Protein AF-A0A9D8P2T1-F1 (afdb_monomer_lite)

Radius of gyration: 12.6 Å; chains: 1; bounding box: 30×27×32 Å

Secondary structure (DSSP, 8-state):
---EEEETTEEEEEEES-GGGS--SEEE-SSHHHHHHHHHTT-SEEEEEPPTT-HHHHHHHHHHHHHHS-SS-S--EEEEEESSHHHHHHHHHHHHHHS-----

Structure (mmCIF, N/CA/C/O backbone):
data_AF-A0A9D8P2T1-F1
#
_entry.id   AF-A0A9D8P2T1-F1
#
loop_
_atom_site.group_PDB
_atom_site.id
_atom_site.type_symbol
_atom_site.label_atom_id
_atom_site.label_alt_id
_atom_site.label_comp_id
_atom_site.label_asym_id
_atom_site.label_entity_id
_atom_site.label_seq_id
_atom_site.pdbx_PDB_ins_code
_atom_site.Cartn_x
_atom_site.Cartn_y
_atom_site.Cartn_z
_atom_site.occupancy
_atom_site.B_iso_or_equiv
_atom_site.auth_seq_id
_atom_site.auth_comp_id
_atom_site.auth_asym_id
_atom_site.auth_atom_id
_atom_site.pdbx_PDB_model_num
ATOM 1 N N . MET A 1 1 ? 10.046 -15.266 -2.369 1.00 43.44 1 MET A N 1
ATOM 2 C CA . MET A 1 1 ? 9.685 -14.533 -1.138 1.00 43.44 1 MET A CA 1
ATOM 3 C C . MET A 1 1 ? 8.421 -13.743 -1.459 1.00 43.44 1 MET A C 1
ATOM 5 O O . MET A 1 1 ? 8.460 -12.961 -2.401 1.00 43.44 1 MET A O 1
ATOM 9 N N . LEU A 1 2 ? 7.287 -14.041 -0.816 1.00 55.97 2 LEU A N 1
ATOM 10 C CA . LEU A 1 2 ? 6.024 -13.330 -1.070 1.00 55.97 2 LEU A CA 1
ATOM 11 C C . LEU A 1 2 ? 6.192 -11.873 -0.608 1.00 55.97 2 LEU A C 1
ATOM 13 O O . LEU A 1 2 ? 6.573 -11.645 0.535 1.00 55.97 2 LEU A O 1
ATOM 17 N N . GLY A 1 3 ? 5.980 -10.902 -1.500 1.00 70.56 3 GLY A N 1
ATOM 18 C CA . GLY A 1 3 ? 6.138 -9.467 -1.227 1.00 70.56 3 GLY A CA 1
ATOM 19 C C . GLY A 1 3 ? 4.985 -8.901 -0.401 1.00 70.56 3 GLY A C 1
ATOM 20 O O . GLY A 1 3 ? 4.272 -8.035 -0.891 1.00 70.56 3 GLY A O 1
ATOM 21 N N . ILE A 1 4 ? 4.770 -9.433 0.807 1.00 87.50 4 ILE A N 1
ATOM 22 C CA . ILE A 1 4 ? 3.710 -9.022 1.737 1.00 87.50 4 ILE A CA 1
ATOM 23 C C . ILE A 1 4 ? 4.349 -8.570 3.050 1.00 87.50 4 ILE A C 1
ATOM 25 O O . ILE A 1 4 ? 5.197 -9.272 3.597 1.00 87.50 4 ILE A O 1
ATOM 29 N N . ARG A 1 5 ? 3.896 -7.434 3.582 1.00 91.25 5 ARG A N 1
ATOM 30 C CA . ARG A 1 5 ? 4.208 -6.929 4.924 1.00 91.25 5 ARG A CA 1
ATOM 31 C C . ARG A 1 5 ? 2.937 -6.676 5.720 1.00 91.25 5 ARG A C 1
ATOM 33 O O . ARG A 1 5 ? 1.867 -6.468 5.150 1.00 91.25 5 ARG A O 1
ATOM 40 N N . ARG A 1 6 ? 3.043 -6.715 7.047 1.00 89.94 6 ARG A N 1
ATOM 41 C CA . ARG A 1 6 ? 1.950 -6.362 7.961 1.00 89.94 6 ARG A CA 1
ATOM 42 C C . ARG A 1 6 ? 2.353 -5.153 8.788 1.00 89.94 6 ARG A C 1
ATOM 44 O O . ARG A 1 6 ? 3.483 -5.086 9.252 1.00 89.94 6 ARG A O 1
ATOM 51 N N . TYR A 1 7 ? 1.436 -4.207 8.956 1.00 90.12 7 TYR A N 1
ATOM 52 C CA . TYR A 1 7 ? 1.677 -2.992 9.730 1.00 90.12 7 TYR A CA 1
ATOM 53 C C . TYR A 1 7 ? 0.361 -2.442 10.281 1.00 90.12 7 TYR A C 1
ATOM 55 O O . TYR A 1 7 ? -0.605 -2.310 9.530 1.00 90.12 7 TYR A O 1
ATOM 63 N N . HIS A 1 8 ? 0.297 -2.172 11.591 1.00 88.06 8 HIS A N 1
ATOM 64 C CA . HIS A 1 8 ? -0.918 -1.717 12.296 1.00 88.06 8 HIS A CA 1
ATOM 65 C C . HIS A 1 8 ? -2.200 -2.492 11.919 1.00 88.06 8 HIS A C 1
ATOM 67 O O . HIS A 1 8 ? -3.273 -1.924 11.725 1.00 88.06 8 HIS A O 1
ATOM 73 N N . GLY A 1 9 ? -2.097 -3.819 11.791 1.00 86.75 9 GLY A N 1
ATOM 74 C CA . GLY A 1 9 ? -3.240 -4.684 11.470 1.00 86.75 9 GLY A CA 1
ATOM 75 C C . GLY A 1 9 ? -3.714 -4.638 10.011 1.00 86.75 9 GLY A C 1
ATOM 76 O O . GLY A 1 9 ? -4.709 -5.290 9.686 1.00 86.75 9 GLY A O 1
ATOM 77 N N . ALA A 1 10 ? -3.011 -3.920 9.132 1.00 91.31 10 ALA A N 1
ATOM 78 C CA . ALA A 1 10 ? -3.198 -3.969 7.688 1.00 91.31 10 ALA A CA 1
ATOM 79 C C . ALA A 1 10 ? -2.108 -4.817 7.018 1.00 91.31 10 ALA A C 1
ATOM 81 O O . ALA A 1 10 ? -0.975 -4.908 7.492 1.00 91.31 10 ALA A O 1
ATOM 82 N N . SER A 1 11 ? -2.464 -5.440 5.899 1.00 93.00 11 SER A N 1
ATOM 83 C CA . SER A 1 11 ? -1.528 -6.097 4.983 1.00 93.00 11 SER A CA 1
ATOM 84 C C . SER A 1 11 ? -1.175 -5.163 3.831 1.00 93.00 11 SER A C 1
ATOM 86 O O . SER A 1 11 ? -2.046 -4.477 3.301 1.00 93.00 11 SER A O 1
ATOM 88 N N . ILE A 1 12 ? 0.099 -5.130 3.461 1.00 94.25 12 ILE A N 1
ATOM 89 C CA . ILE A 1 12 ? 0.629 -4.338 2.355 1.00 94.25 12 ILE A CA 1
ATOM 90 C C . ILE A 1 12 ? 1.330 -5.313 1.422 1.00 94.25 12 ILE A C 1
ATOM 92 O O . ILE A 1 12 ? 2.269 -5.986 1.846 1.00 94.25 12 ILE A O 1
ATOM 96 N N . ASP A 1 13 ? 0.874 -5.423 0.182 1.00 93.06 13 ASP A N 1
ATOM 97 C CA . ASP A 1 13 ? 1.440 -6.365 -0.778 1.00 93.06 13 ASP A CA 1
ATOM 98 C C . ASP A 1 13 ? 1.688 -5.757 -2.152 1.00 93.06 13 ASP A C 1
ATOM 100 O O . ASP A 1 13 ? 1.103 -4.742 -2.528 1.00 93.06 13 ASP A O 1
ATOM 104 N N . LEU A 1 14 ? 2.602 -6.380 -2.890 1.00 93.62 14 LEU A N 1
ATOM 105 C CA . LEU A 1 14 ? 2.935 -6.000 -4.255 1.00 93.62 14 LEU A CA 1
ATOM 106 C C . LEU A 1 14 ? 2.395 -7.040 -5.220 1.00 93.62 14 LEU A C 1
ATOM 108 O O . LEU A 1 14 ? 2.554 -8.246 -5.013 1.00 93.62 14 LEU A O 1
ATOM 112 N N . TRP A 1 15 ? 1.834 -6.563 -6.320 1.00 91.25 15 TRP A N 1
ATOM 113 C CA . TRP A 1 15 ? 1.409 -7.408 -7.413 1.00 91.25 15 TRP A CA 1
ATOM 114 C C . TRP A 1 15 ? 1.912 -6.868 -8.749 1.00 91.25 15 TRP A C 1
ATOM 116 O O . TRP A 1 15 ? 1.844 -5.669 -9.015 1.00 91.25 15 TRP A O 1
ATOM 126 N N . GLN A 1 16 ? 2.420 -7.768 -9.592 1.00 89.38 16 GLN A N 1
ATOM 127 C CA . GLN A 1 16 ? 2.919 -7.433 -10.920 1.00 89.38 16 GLN A CA 1
ATOM 128 C C . GLN A 1 16 ? 1.935 -7.904 -12.000 1.00 89.38 16 GLN A C 1
ATOM 130 O O . GLN A 1 16 ? 1.725 -9.110 -12.141 1.00 89.38 16 GLN A O 1
ATOM 135 N N . GLY A 1 17 ? 1.360 -6.976 -12.775 1.00 83.25 17 GLY A N 1
ATOM 136 C CA . GLY A 1 17 ? 0.456 -7.282 -13.895 1.00 83.25 17 GLY A CA 1
ATOM 137 C C . GLY A 1 17 ? -0.654 -6.243 -14.144 1.00 83.25 17 GLY A C 1
ATOM 138 O O . GLY A 1 17 ? -0.569 -5.105 -13.690 1.00 83.25 17 GLY A O 1
ATOM 139 N N . ASP A 1 18 ? -1.721 -6.646 -14.852 1.00 76.44 18 ASP A N 1
ATOM 140 C CA . ASP A 1 18 ? -2.947 -5.851 -15.097 1.00 76.44 18 ASP A CA 1
ATOM 141 C C . ASP A 1 18 ? -3.942 -5.791 -13.908 1.00 76.44 18 ASP A C 1
ATOM 143 O O . ASP A 1 18 ? -4.567 -6.792 -13.534 1.00 76.44 18 ASP A O 1
ATOM 147 N N . SER A 1 19 ? -4.163 -4.584 -13.368 1.00 69.31 19 SER A N 1
ATOM 148 C CA . SER A 1 19 ? -5.017 -4.306 -12.199 1.00 69.31 19 SER A CA 1
ATOM 149 C C . SER A 1 19 ? -6.467 -4.810 -12.319 1.00 69.31 19 SER A C 1
ATOM 151 O O . SER A 1 19 ? -7.156 -4.939 -11.304 1.00 69.31 19 SER A O 1
ATOM 153 N N . ARG A 1 20 ? -6.926 -5.159 -13.529 1.00 69.88 20 ARG A N 1
ATOM 154 C CA . ARG A 1 20 ? -8.240 -5.770 -13.810 1.00 69.88 20 ARG A CA 1
ATOM 155 C C . ARG A 1 20 ? -8.372 -7.225 -13.361 1.00 69.88 20 ARG A C 1
ATOM 157 O O . ARG A 1 20 ? -9.488 -7.728 -13.275 1.00 69.88 20 ARG A O 1
ATOM 164 N N . SER A 1 21 ? -7.264 -7.897 -13.060 1.00 66.19 21 SER A N 1
ATOM 165 C CA . SER A 1 21 ? -7.261 -9.303 -12.624 1.00 66.19 21 SER A CA 1
ATOM 166 C C . SER A 1 21 ? -7.557 -9.476 -11.126 1.00 66.19 21 SER A C 1
ATOM 168 O O . SER A 1 21 ? -7.466 -10.585 -10.604 1.00 66.19 21 SER A O 1
ATOM 170 N N . PHE A 1 22 ? -7.888 -8.388 -10.422 1.00 64.50 22 PHE A N 1
ATOM 171 C CA . PHE A 1 22 ? -8.049 -8.358 -8.971 1.00 64.50 22 PHE A CA 1
ATOM 172 C C . PHE A 1 22 ? -9.469 -8.007 -8.530 1.00 64.50 22 PHE A C 1
ATOM 174 O O . PHE A 1 22 ? -10.075 -7.052 -9.015 1.00 64.50 22 PHE A O 1
ATOM 181 N N . VAL A 1 23 ? -9.960 -8.726 -7.516 1.00 70.00 23 VAL A N 1
ATOM 182 C CA . VAL A 1 23 ? -11.127 -8.301 -6.734 1.00 70.00 23 VAL A CA 1
ATOM 183 C C . VAL A 1 23 ? -10.667 -7.210 -5.765 1.00 70.00 23 VAL A C 1
ATOM 185 O O . VAL A 1 23 ? -9.879 -7.468 -4.851 1.00 70.00 23 VAL A O 1
ATOM 188 N N . ARG A 1 24 ? -11.133 -5.982 -5.991 1.00 75.44 24 ARG A N 1
ATOM 189 C CA . ARG A 1 24 ? -10.803 -4.789 -5.200 1.00 75.44 24 ARG A CA 1
ATOM 190 C C . ARG A 1 2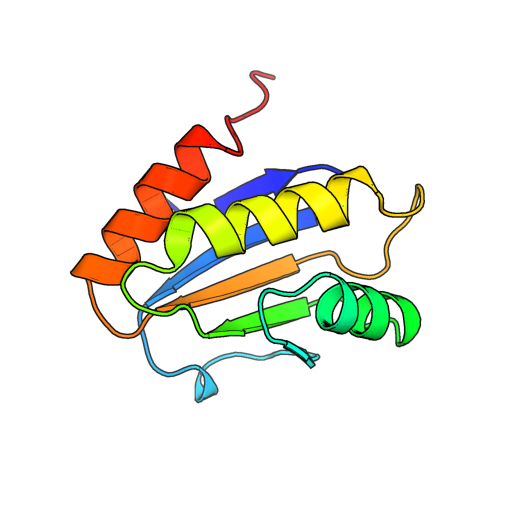4 ? -12.071 -4.056 -4.793 1.00 75.44 24 ARG A C 1
ATOM 192 O O . ARG A 1 24 ? -13.006 -3.997 -5.587 1.00 75.44 24 ARG A O 1
ATOM 199 N N . ASP A 1 25 ? -12.070 -3.479 -3.595 1.00 81.88 25 ASP A N 1
ATOM 200 C CA . ASP A 1 25 ? -13.192 -2.654 -3.135 1.00 81.88 25 ASP A CA 1
ATOM 201 C C . ASP A 1 25 ? -13.040 -1.217 -3.642 1.00 81.88 25 ASP A C 1
ATOM 203 O O . ASP A 1 25 ? -14.027 -0.563 -3.966 1.00 81.88 25 ASP A O 1
ATOM 207 N N . TYR A 1 26 ? -11.793 -0.733 -3.717 1.00 87.19 26 TYR A N 1
ATOM 208 C CA . TYR A 1 26 ? -11.482 0.653 -4.049 1.00 8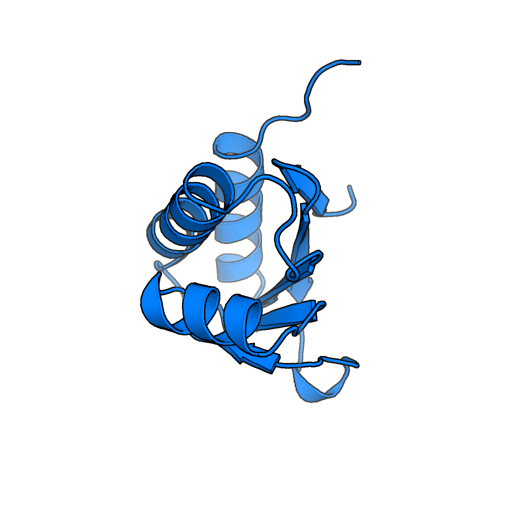7.19 26 TYR A CA 1
ATOM 209 C C . TYR A 1 26 ? -10.149 0.788 -4.792 1.00 87.19 26 TYR A C 1
ATOM 211 O O . TYR A 1 26 ? -9.189 0.067 -4.507 1.00 87.19 26 TYR A O 1
ATOM 219 N N . THR A 1 27 ? -10.073 1.742 -5.720 1.00 88.56 27 THR A N 1
ATOM 220 C CA . THR A 1 27 ? -8.817 2.169 -6.352 1.00 88.56 27 THR A CA 1
ATOM 221 C C . THR A 1 27 ? -8.476 3.563 -5.861 1.00 88.56 27 THR A C 1
ATOM 223 O O . THR A 1 27 ? -9.261 4.489 -6.042 1.00 88.56 27 THR A O 1
ATOM 226 N N . ALA A 1 28 ? -7.303 3.711 -5.256 1.00 87.25 28 ALA A N 1
ATOM 227 C CA . ALA A 1 28 ? -6.835 4.963 -4.687 1.00 87.25 28 ALA A CA 1
ATOM 228 C C . ALA A 1 28 ? -5.524 5.412 -5.334 1.00 87.25 28 ALA A C 1
ATOM 230 O O . ALA A 1 28 ? -4.761 4.618 -5.884 1.00 87.25 28 ALA A O 1
ATOM 231 N N . ARG A 1 29 ? -5.230 6.703 -5.190 1.00 90.81 29 ARG A N 1
ATOM 232 C CA . ARG A 1 29 ? -3.862 7.218 -5.309 1.00 90.81 29 ARG A CA 1
ATOM 233 C C . ARG A 1 29 ? -3.145 7.048 -3.972 1.00 90.81 29 ARG A C 1
ATOM 235 O O . ARG A 1 29 ? -3.796 7.035 -2.927 1.00 90.81 29 ARG A O 1
ATOM 242 N N . ALA A 1 30 ? -1.814 7.000 -3.992 1.00 91.06 30 ALA A N 1
ATOM 243 C CA . ALA A 1 30 ? -0.992 7.009 -2.781 1.00 91.06 30 ALA A CA 1
ATOM 244 C C . ALA A 1 30 ? -0.976 8.397 -2.113 1.00 91.06 30 ALA A C 1
ATOM 246 O O . ALA A 1 30 ? 0.055 9.051 -2.028 1.0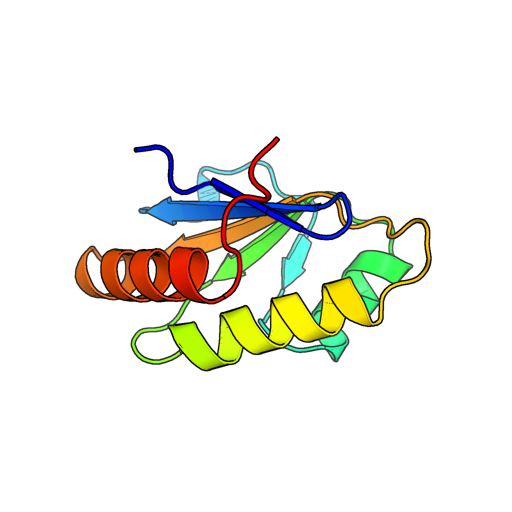0 91.06 30 ALA A O 1
ATOM 247 N N . THR A 1 31 ? -2.138 8.872 -1.666 1.00 94.06 31 THR A N 1
ATOM 248 C CA . THR A 1 31 ? -2.296 10.134 -0.936 1.00 94.06 31 THR A CA 1
ATOM 249 C C . THR A 1 31 ? -3.055 9.885 0.360 1.00 94.06 31 THR A C 1
ATOM 251 O O . THR A 1 31 ? -3.928 9.016 0.418 1.00 94.06 31 THR A O 1
ATOM 254 N N . LEU A 1 32 ? -2.767 10.675 1.397 1.00 93.19 32 LEU A N 1
ATOM 255 C CA . LEU A 1 32 ? -3.488 10.580 2.670 1.00 93.19 32 LEU A CA 1
ATOM 256 C C . LEU A 1 32 ? -4.996 10.802 2.492 1.00 93.19 32 LEU A C 1
ATOM 258 O O . LEU A 1 32 ? -5.788 10.108 3.120 1.00 93.19 32 LEU A O 1
ATOM 262 N N . ALA A 1 33 ? -5.390 11.729 1.614 1.00 94.50 33 ALA A N 1
ATOM 263 C CA . ALA A 1 33 ? -6.794 12.037 1.359 1.00 94.50 33 ALA A CA 1
ATOM 264 C C . ALA A 1 33 ? -7.547 10.838 0.760 1.00 94.50 33 ALA A C 1
ATOM 266 O O . ALA A 1 33 ? -8.584 10.455 1.292 1.00 94.50 33 ALA A O 1
ATOM 267 N N . SER A 1 34 ? -7.004 10.203 -0.287 1.00 95.19 34 SER A N 1
ATOM 268 C CA . SER A 1 34 ? -7.650 9.039 -0.915 1.00 95.19 34 SER A CA 1
ATOM 269 C C . SER A 1 34 ? -7.717 7.825 0.014 1.00 95.19 34 SER A C 1
ATOM 271 O O . SER A 1 34 ? -8.692 7.079 -0.021 1.00 95.19 34 SER A O 1
ATOM 273 N N . LEU A 1 35 ? -6.697 7.616 0.852 1.00 94.50 35 LEU A N 1
ATOM 274 C CA . LEU A 1 35 ? -6.691 6.525 1.831 1.00 94.50 35 LEU A CA 1
ATOM 275 C C . LEU A 1 35 ? -7.689 6.772 2.969 1.00 94.50 35 LEU A C 1
ATOM 277 O O . LEU A 1 35 ? -8.411 5.858 3.360 1.00 94.50 35 LEU A O 1
ATOM 281 N N . ALA A 1 36 ? -7.774 8.010 3.462 1.00 94.12 36 ALA A N 1
ATOM 282 C CA . ALA A 1 36 ? -8.748 8.396 4.478 1.00 94.12 36 ALA A CA 1
ATOM 283 C C . ALA A 1 36 ? -10.190 8.292 3.963 1.00 94.12 36 ALA A C 1
ATOM 285 O O . ALA A 1 36 ? -11.062 7.829 4.691 1.00 94.12 36 ALA A O 1
ATOM 286 N N . GLU A 1 37 ? -10.439 8.682 2.713 1.00 94.44 37 GLU A N 1
ATOM 287 C CA . GLU A 1 37 ? -11.735 8.487 2.058 1.00 94.44 37 GLU A CA 1
ATOM 288 C C . GLU A 1 37 ? -12.098 6.998 1.987 1.00 94.44 37 GLU A C 1
ATOM 290 O O . GLU A 1 37 ? -13.194 6.616 2.393 1.00 94.44 37 GLU A O 1
ATOM 295 N N . ALA A 1 38 ? -11.165 6.143 1.554 1.00 93.94 38 ALA A N 1
ATOM 296 C CA . ALA A 1 38 ? -11.404 4.704 1.484 1.00 93.94 38 ALA A CA 1
ATOM 297 C C . ALA A 1 38 ? -11.773 4.106 2.852 1.00 93.94 38 ALA A C 1
ATOM 299 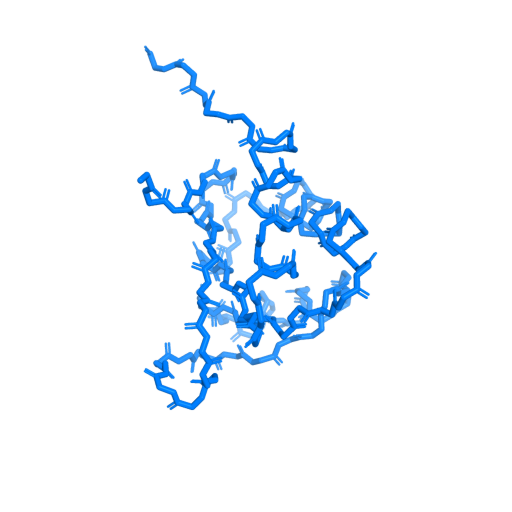O O . ALA A 1 38 ? -12.694 3.293 2.956 1.00 93.94 38 ALA A O 1
ATOM 300 N N . ASP A 1 39 ? -11.082 4.549 3.902 1.00 93.81 39 ASP A N 1
ATOM 301 C CA . ASP A 1 39 ? -11.350 4.147 5.281 1.00 93.81 39 ASP A CA 1
ATOM 302 C C . ASP A 1 39 ? -12.731 4.610 5.766 1.00 93.81 39 ASP A C 1
ATOM 304 O O . ASP A 1 39 ? -13.490 3.823 6.330 1.00 93.81 39 ASP A O 1
ATOM 308 N N . GLN A 1 40 ? -13.097 5.865 5.485 1.00 93.06 40 GLN A N 1
ATOM 309 C CA . GLN A 1 40 ? -14.401 6.436 5.841 1.00 93.06 40 GLN A CA 1
ATOM 310 C C . GLN A 1 40 ? -15.566 5.730 5.142 1.00 93.06 40 GLN A C 1
ATOM 312 O O . GLN A 1 40 ? -16.624 5.551 5.746 1.00 93.06 40 GLN A O 1
ATOM 317 N N . LEU A 1 41 ? -15.368 5.312 3.891 1.00 94.38 41 LEU A N 1
ATOM 318 C CA . LEU A 1 41 ? -16.347 4.552 3.111 1.00 94.38 41 LEU A CA 1
ATOM 319 C C . LEU A 1 41 ? -16.406 3.067 3.501 1.00 94.38 41 LEU A C 1
ATOM 321 O O . LEU A 1 41 ? -17.254 2.330 2.998 1.00 94.38 41 LEU A O 1
ATOM 325 N N . GLY A 1 42 ? -15.537 2.613 4.407 1.00 94.19 42 GLY A N 1
ATOM 326 C CA . GLY A 1 42 ? -15.534 1.236 4.889 1.00 94.19 42 GLY A CA 1
ATOM 327 C C . GLY A 1 42 ? -14.892 0.237 3.923 1.00 94.19 42 GLY A C 1
ATOM 328 O O . GLY A 1 42 ? -15.110 -0.969 4.064 1.00 94.19 42 GLY A O 1
ATOM 329 N N . HIS A 1 43 ? -14.111 0.701 2.945 1.00 95.06 43 HIS A N 1
ATOM 330 C CA . HIS A 1 43 ? -13.418 -0.184 2.013 1.00 95.06 43 HIS A CA 1
ATOM 331 C C . HIS A 1 43 ? -12.317 -0.962 2.734 1.00 95.06 43 HIS A C 1
ATOM 333 O O . HIS A 1 43 ? -11.481 -0.395 3.439 1.00 95.06 43 HIS A O 1
ATOM 339 N N . ARG A 1 44 ? -12.294 -2.285 2.549 1.00 94.06 44 ARG A N 1
ATOM 340 C CA . ARG A 1 44 ? -11.334 -3.156 3.234 1.00 94.06 44 ARG A CA 1
ATOM 341 C C . ARG A 1 44 ? -10.086 -3.409 2.410 1.00 94.06 44 ARG A C 1
ATOM 343 O O . ARG A 1 44 ? -9.016 -3.597 2.994 1.00 94.06 44 ARG A O 1
ATOM 350 N N . HIS A 1 45 ? -10.228 -3.456 1.090 1.00 94.06 45 HIS A N 1
ATOM 351 C CA . HIS A 1 45 ? -9.137 -3.679 0.155 1.00 94.06 45 HIS A CA 1
ATOM 352 C C . HIS A 1 45 ? -8.976 -2.497 -0.805 1.00 94.06 45 HIS A C 1
ATOM 354 O O . HIS A 1 45 ? -9.824 -2.256 -1.668 1.00 94.06 45 HIS A O 1
ATOM 360 N N . VAL A 1 46 ? -7.853 -1.795 -0.663 1.00 94.00 46 VAL A N 1
ATOM 361 C CA . VAL A 1 46 ? -7.460 -0.659 -1.497 1.00 94.00 46 VAL A CA 1
ATOM 362 C C . VAL A 1 46 ? -6.373 -1.092 -2.471 1.00 94.00 46 VAL A C 1
ATOM 364 O O . VAL A 1 46 ? -5.371 -1.683 -2.075 1.00 94.00 46 VAL A O 1
ATOM 367 N N . VAL A 1 47 ? -6.546 -0.754 -3.744 1.00 93.62 47 VAL A N 1
ATOM 368 C CA . VAL A 1 47 ? -5.530 -0.943 -4.779 1.00 93.62 47 VAL A CA 1
ATOM 369 C C . VAL A 1 47 ? -4.955 0.402 -5.186 1.00 93.62 47 VAL A C 1
ATOM 371 O O . VAL A 1 47 ? -5.706 1.339 -5.454 1.00 93.62 47 VAL A O 1
ATOM 374 N N . ILE A 1 48 ? -3.632 0.477 -5.264 1.00 93.31 48 ILE A N 1
ATOM 375 C CA . ILE A 1 48 ? -2.899 1.654 -5.720 1.00 93.31 48 ILE A CA 1
ATOM 376 C C . ILE A 1 48 ? -2.080 1.259 -6.944 1.00 93.31 48 ILE A C 1
ATOM 378 O O . ILE A 1 48 ? -1.340 0.278 -6.914 1.00 93.31 48 ILE A O 1
ATOM 382 N N . GLU A 1 49 ? -2.203 2.021 -8.025 1.00 91.94 49 GLU A N 1
ATOM 383 C CA . GLU A 1 49 ? -1.316 1.873 -9.179 1.00 91.94 49 GLU A CA 1
ATOM 384 C C . GLU A 1 49 ? 0.008 2.562 -8.852 1.00 91.94 49 GLU A C 1
ATOM 386 O O . GLU A 1 49 ? 0.038 3.750 -8.528 1.00 91.94 49 GLU A O 1
ATOM 391 N N . GLY A 1 50 ? 1.094 1.790 -8.837 1.00 90.25 50 GLY A N 1
ATOM 392 C CA . GLY A 1 50 ? 2.409 2.317 -8.503 1.00 90.25 50 GLY A CA 1
ATOM 393 C C . GLY A 1 50 ? 3.129 2.842 -9.737 1.00 90.25 50 GLY A C 1
ATOM 394 O O . GLY A 1 50 ? 3.136 2.210 -10.792 1.00 90.25 50 GLY A O 1
ATOM 395 N N . GLU A 1 51 ? 3.772 3.993 -9.582 1.00 90.12 51 GLU A N 1
ATOM 396 C CA . GLU A 1 51 ? 4.521 4.653 -10.648 1.00 90.12 51 GLU A CA 1
ATOM 397 C C . GLU A 1 51 ? 6.033 4.450 -10.484 1.00 90.12 51 GLU A C 1
ATOM 399 O O . GLU A 1 51 ? 6.558 4.360 -9.365 1.00 90.12 51 GLU A O 1
ATOM 404 N N . SER A 1 52 ? 6.752 4.414 -11.610 1.00 87.12 52 SER A N 1
ATOM 405 C CA . SER A 1 52 ? 8.216 4.371 -11.623 1.00 87.12 52 SER A CA 1
ATOM 406 C C . SER A 1 52 ? 8.794 5.596 -10.909 1.00 87.12 52 SER A C 1
ATOM 408 O O . SER A 1 52 ? 8.463 6.731 -11.236 1.00 87.12 52 SER A O 1
ATOM 410 N N . GLY A 1 53 ? 9.679 5.367 -9.936 1.00 86.56 53 GLY A N 1
ATOM 411 C CA . GLY A 1 53 ? 10.279 6.423 -9.110 1.00 86.56 53 GLY A CA 1
ATOM 412 C C . GLY A 1 53 ? 9.426 6.883 -7.919 1.00 86.56 53 GLY A C 1
ATOM 413 O O . GLY A 1 53 ? 9.960 7.545 -7.035 1.00 86.56 53 GLY A O 1
ATOM 414 N N . GLY A 1 54 ? 8.152 6.481 -7.835 1.00 89.44 54 GLY A N 1
ATOM 415 C CA . GLY A 1 54 ? 7.232 6.874 -6.756 1.00 89.44 54 GLY A CA 1
ATOM 416 C C . GLY A 1 54 ? 7.237 5.965 -5.520 1.00 89.44 54 GLY A C 1
ATOM 417 O O . GLY A 1 54 ? 6.486 6.215 -4.583 1.00 89.44 54 GLY A O 1
ATOM 418 N N . ALA A 1 55 ? 8.058 4.908 -5.500 1.00 91.19 55 ALA A N 1
ATOM 419 C CA . ALA A 1 55 ? 8.024 3.859 -4.472 1.00 91.19 55 ALA A CA 1
ATOM 420 C C . ALA A 1 55 ? 8.141 4.397 -3.036 1.00 91.19 55 ALA A C 1
ATOM 422 O O . ALA A 1 55 ? 7.257 4.163 -2.211 1.00 91.19 55 ALA A O 1
ATOM 423 N N . SER A 1 56 ? 9.207 5.147 -2.754 1.00 92.56 56 SER A N 1
ATOM 424 C CA . SER A 1 56 ? 9.498 5.665 -1.414 1.00 92.56 56 SER A CA 1
ATOM 425 C C . SER A 1 56 ? 8.399 6.599 -0.896 1.00 92.56 56 SER A C 1
ATOM 427 O O . SER A 1 56 ? 7.899 6.407 0.212 1.00 92.56 56 SER A O 1
ATOM 429 N N . GLU A 1 57 ? 7.957 7.565 -1.709 1.00 94.44 57 GLU A N 1
ATOM 430 C CA . GLU A 1 57 ? 6.906 8.517 -1.326 1.00 94.44 57 GLU A CA 1
ATOM 431 C C . GLU A 1 57 ? 5.551 7.825 -1.121 1.00 94.44 57 GLU A C 1
ATOM 433 O O . GLU A 1 57 ? 4.866 8.067 -0.121 1.00 94.44 57 GLU A O 1
ATOM 438 N N . ALA A 1 58 ? 5.179 6.917 -2.027 1.00 95.94 58 ALA A N 1
ATOM 439 C CA . ALA A 1 58 ? 3.915 6.199 -1.946 1.00 95.94 58 ALA A CA 1
ATOM 440 C C . ALA A 1 58 ? 3.845 5.304 -0.699 1.00 95.94 58 ALA A C 1
ATOM 442 O O . ALA A 1 58 ? 2.849 5.311 0.031 1.00 95.94 58 ALA A O 1
ATOM 443 N N . LEU A 1 59 ? 4.919 4.565 -0.413 1.00 95.81 59 LEU A N 1
ATOM 444 C CA . LEU A 1 59 ? 5.013 3.704 0.766 1.00 95.81 59 LEU A CA 1
ATOM 445 C C . LEU A 1 59 ? 5.105 4.512 2.066 1.00 95.81 59 LEU A C 1
ATOM 447 O O . LEU A 1 59 ? 4.482 4.131 3.059 1.00 95.81 59 LEU A O 1
ATOM 451 N N . ALA A 1 60 ? 5.814 5.646 2.071 1.00 95.44 60 ALA A N 1
ATOM 452 C CA . ALA A 1 60 ? 5.837 6.565 3.208 1.00 95.44 60 ALA A CA 1
ATOM 453 C C . ALA A 1 60 ? 4.441 7.136 3.499 1.00 95.44 60 ALA A C 1
ATOM 455 O O . ALA A 1 60 ? 4.035 7.207 4.659 1.00 95.44 60 ALA A O 1
ATOM 456 N N . THR A 1 61 ? 3.674 7.463 2.458 1.00 96.38 61 THR A N 1
ATOM 457 C CA . THR A 1 61 ? 2.283 7.910 2.599 1.00 96.38 61 THR A CA 1
ATOM 458 C C . THR A 1 61 ? 1.391 6.822 3.189 1.00 96.38 61 THR A C 1
ATOM 460 O O . THR A 1 61 ? 0.634 7.092 4.122 1.00 96.38 61 THR A O 1
ATOM 463 N N . VAL A 1 62 ? 1.510 5.577 2.714 1.00 95.56 62 VAL A N 1
ATOM 464 C CA . VAL A 1 62 ? 0.789 4.434 3.299 1.00 95.56 62 VAL A CA 1
ATOM 465 C C . VAL A 1 62 ? 1.165 4.242 4.766 1.00 95.56 62 VAL A C 1
ATOM 467 O O . VAL A 1 62 ? 0.283 4.061 5.604 1.00 95.56 62 VAL A O 1
ATOM 470 N N . LYS A 1 63 ? 2.455 4.337 5.102 1.00 94.81 63 LYS A N 1
ATOM 471 C CA . LYS A 1 63 ? 2.925 4.250 6.487 1.00 94.81 63 LYS A CA 1
ATOM 472 C C . LYS A 1 63 ? 2.294 5.340 7.351 1.00 94.81 63 LYS A C 1
ATOM 474 O O . LYS A 1 63 ? 1.702 5.022 8.375 1.00 94.81 63 LYS A O 1
ATOM 479 N N . ALA A 1 64 ? 2.356 6.596 6.909 1.00 95.06 64 ALA A N 1
ATOM 480 C CA . ALA A 1 64 ? 1.770 7.731 7.615 1.00 95.06 64 ALA A CA 1
ATOM 481 C C . ALA A 1 64 ? 0.260 7.555 7.832 1.00 95.06 64 ALA A C 1
ATOM 483 O O . ALA A 1 64 ? -0.225 7.748 8.947 1.00 95.06 64 ALA A O 1
ATOM 484 N N . PHE A 1 65 ? -0.473 7.114 6.804 1.00 95.12 65 PHE A N 1
ATOM 485 C CA . PHE A 1 65 ? -1.892 6.788 6.921 1.00 95.12 65 PHE A CA 1
ATOM 486 C C . PHE A 1 65 ? -2.132 5.724 7.997 1.00 95.12 65 PHE A C 1
ATOM 488 O O . PHE A 1 65 ? -2.888 5.981 8.932 1.00 95.12 65 PHE A O 1
ATOM 495 N N . LEU A 1 66 ? -1.452 4.577 7.926 1.00 92.19 66 LEU A N 1
ATOM 496 C CA . LEU A 1 66 ? -1.638 3.468 8.868 1.00 92.19 66 LEU A CA 1
ATOM 497 C C . LEU A 1 66 ? -1.233 3.828 10.307 1.00 92.19 66 LEU A C 1
ATOM 499 O O . LEU A 1 66 ? -1.887 3.382 11.243 1.00 92.19 66 LEU A O 1
ATOM 503 N N . THR A 1 67 ? -0.209 4.665 10.496 1.00 91.69 67 THR A N 1
ATOM 504 C CA . THR A 1 67 ? 0.198 5.165 11.821 1.00 91.69 67 THR A CA 1
ATOM 505 C C . THR A 1 67 ? -0.802 6.176 12.392 1.00 91.69 67 THR A C 1
ATOM 507 O O . THR A 1 67 ? -1.054 6.181 13.593 1.00 91.69 67 THR A O 1
ATOM 510 N N . SER A 1 68 ? -1.370 7.042 11.546 1.00 89.50 68 SER A N 1
ATOM 511 C CA . SER A 1 68 ? -2.358 8.061 11.949 1.00 89.50 68 SER A CA 1
ATOM 512 C C . SER A 1 68 ? -3.791 7.530 12.060 1.00 89.50 68 SER A C 1
ATOM 514 O O . SER A 1 68 ? -4.681 8.227 12.554 1.00 89.50 68 SER A O 1
ATOM 516 N N . SER A 1 69 ? -4.024 6.313 11.571 1.00 76.00 69 SER A N 1
ATOM 517 C CA . SER A 1 69 ? -5.341 5.694 11.522 1.00 76.00 69 SER A CA 1
ATOM 518 C C . SER A 1 69 ? -5.893 5.437 12.921 1.00 76.00 69 SER A C 1
ATOM 520 O O . SER A 1 69 ? -5.163 5.212 13.888 1.00 76.00 69 SER A O 1
ATOM 522 N N . ARG A 1 70 ? -7.225 5.451 13.029 1.00 76.50 70 ARG A N 1
ATOM 523 C CA . ARG A 1 70 ? -7.933 5.100 14.269 1.00 76.50 70 ARG A CA 1
ATOM 524 C C . ARG A 1 70 ? -7.561 3.670 14.700 1.00 76.50 70 ARG A C 1
ATOM 526 O O . ARG A 1 70 ? -7.158 2.885 13.851 1.00 76.50 70 ARG A O 1
ATOM 533 N N . PRO A 1 71 ? -7.781 3.273 15.969 1.00 70.69 71 PRO A N 1
ATOM 534 C CA . PRO A 1 71 ? -7.415 1.939 16.471 1.00 70.69 71 PRO A CA 1
ATOM 535 C C . PRO A 1 71 ? -7.993 0.757 15.674 1.00 70.69 71 PRO A C 1
ATOM 537 O O . PRO A 1 71 ? -7.496 -0.362 15.760 1.00 70.69 71 PRO A O 1
ATOM 540 N N . THR A 1 72 ? -9.066 0.990 14.915 1.00 77.31 72 THR A N 1
ATOM 541 C CA . THR A 1 72 ? -9.734 -0.004 14.073 1.00 77.31 72 THR A CA 1
ATOM 542 C C . THR A 1 72 ? -10.037 0.586 12.689 1.00 77.31 72 THR A C 1
ATOM 544 O O . THR A 1 72 ? -11.193 0.896 12.405 1.00 77.31 72 THR A O 1
ATOM 547 N N . PRO A 1 73 ? -9.030 0.752 11.806 1.00 85.19 73 PRO A N 1
ATOM 548 C CA . PRO A 1 73 ? -9.290 1.221 10.448 1.00 85.19 73 PRO A CA 1
ATOM 549 C C . PRO A 1 73 ? -10.095 0.165 9.687 1.00 85.19 73 PRO A C 1
ATOM 551 O O . PRO A 1 73 ? -9.922 -1.042 9.913 1.00 85.19 73 PRO A O 1
ATOM 554 N N . ALA A 1 74 ? -10.979 0.598 8.796 1.00 93.19 74 ALA A N 1
ATOM 555 C CA . ALA A 1 74 ? -11.692 -0.281 7.881 1.00 93.19 74 ALA A CA 1
ATOM 556 C C . ALA A 1 74 ? -10.731 -0.905 6.863 1.00 93.19 74 ALA A C 1
ATOM 558 O O . ALA A 1 74 ? -10.843 -2.101 6.576 1.00 93.19 74 ALA A O 1
ATOM 559 N N . VAL A 1 75 ? -9.744 -0.138 6.389 1.00 94.50 75 VAL A N 1
ATOM 560 C CA . VAL A 1 75 ? -8.725 -0.628 5.453 1.00 94.50 75 VAL A CA 1
ATOM 561 C C . VAL A 1 75 ? -7.894 -1.733 6.114 1.00 94.50 75 VAL A C 1
ATOM 563 O O . VAL A 1 75 ? -7.215 -1.518 7.116 1.00 94.50 75 VAL A O 1
ATOM 566 N N . LYS A 1 76 ? -7.944 -2.945 5.543 1.00 93.25 76 LYS A N 1
ATOM 567 C CA . LYS A 1 76 ? -7.207 -4.138 6.010 1.00 93.25 76 LYS A CA 1
ATOM 568 C C . LYS A 1 76 ? -6.144 -4.615 5.028 1.00 93.25 76 LYS A C 1
ATOM 570 O O . LYS A 1 76 ? -5.263 -5.390 5.406 1.00 93.25 76 LYS A O 1
ATOM 575 N N . ARG A 1 77 ? -6.233 -4.199 3.768 1.00 93.56 77 ARG A N 1
ATOM 576 C CA . ARG A 1 77 ? -5.291 -4.579 2.720 1.00 93.56 77 ARG A CA 1
ATOM 577 C C . ARG A 1 77 ? -5.047 -3.419 1.769 1.00 93.56 77 ARG A C 1
ATOM 579 O O . ARG A 1 77 ? -6.004 -2.791 1.320 1.00 93.56 77 ARG A O 1
ATOM 586 N N . ILE A 1 78 ? -3.779 -3.185 1.456 1.00 94.62 78 ILE A N 1
ATOM 587 C CA . ILE A 1 78 ? -3.326 -2.238 0.443 1.00 94.62 78 ILE A CA 1
ATOM 588 C C . ILE A 1 78 ? -2.430 -3.000 -0.533 1.00 94.62 78 ILE A C 1
ATOM 590 O O . ILE A 1 78 ? -1.371 -3.488 -0.141 1.00 94.62 78 ILE A O 1
ATOM 594 N N . THR A 1 79 ? -2.839 -3.093 -1.794 1.00 94.12 79 THR A N 1
ATOM 595 C CA . THR A 1 79 ? -2.046 -3.742 -2.844 1.00 94.12 79 THR A CA 1
ATOM 596 C C . THR A 1 79 ? -1.530 -2.704 -3.830 1.00 94.12 79 THR A C 1
ATOM 598 O O . THR A 1 79 ? -2.312 -1.953 -4.415 1.00 94.12 79 THR A O 1
ATOM 601 N N . PHE A 1 80 ? -0.216 -2.686 -4.046 1.00 93.94 80 PHE A N 1
ATOM 602 C CA . PHE A 1 80 ? 0.397 -1.919 -5.125 1.00 93.94 80 PHE A CA 1
ATOM 603 C C . PHE A 1 80 ? 0.450 -2.760 -6.394 1.00 93.94 80 PHE A C 1
ATOM 605 O O . PHE A 1 80 ? 1.070 -3.823 -6.412 1.00 93.94 80 PHE A O 1
ATOM 612 N N . VAL A 1 81 ? -0.188 -2.273 -7.455 1.00 92.25 81 VAL A N 1
ATOM 613 C CA . VAL A 1 81 ? -0.153 -2.893 -8.780 1.00 92.25 81 VAL A CA 1
ATOM 614 C C . VAL A 1 81 ? 0.916 -2.216 -9.619 1.00 92.25 81 VAL A C 1
ATOM 616 O O . VAL A 1 81 ? 0.877 -1.003 -9.818 1.00 92.25 81 VAL A O 1
ATOM 619 N N . LEU A 1 82 ? 1.868 -3.015 -10.093 1.00 92.38 82 LEU A N 1
ATOM 620 C CA . LEU A 1 82 ? 3.083 -2.570 -10.764 1.00 92.38 82 LEU A CA 1
ATOM 621 C C . LEU A 1 82 ? 3.171 -3.256 -12.130 1.00 92.38 82 LEU A C 1
ATOM 623 O O . LEU A 1 82 ? 2.954 -4.462 -12.249 1.00 92.38 82 LEU A O 1
ATOM 627 N N . THR A 1 83 ? 3.462 -2.499 -13.181 1.00 89.19 83 THR A N 1
ATOM 628 C CA . THR A 1 83 ? 3.380 -3.003 -14.564 1.00 89.19 83 THR A CA 1
ATOM 629 C C . THR A 1 83 ? 4.691 -3.603 -15.063 1.00 89.19 83 THR A C 1
ATOM 631 O O . THR A 1 83 ? 4.685 -4.426 -15.977 1.00 89.19 83 THR A O 1
ATOM 634 N N . ASP A 1 84 ? 5.815 -3.247 -14.443 1.00 90.38 84 ASP A N 1
ATOM 635 C CA . ASP A 1 84 ? 7.146 -3.669 -14.861 1.00 90.38 84 ASP A CA 1
ATOM 636 C C . ASP A 1 84 ? 8.017 -4.129 -13.679 1.00 90.38 84 ASP A C 1
ATOM 638 O O . ASP A 1 84 ? 7.777 -3.808 -12.513 1.00 90.38 84 ASP A O 1
ATOM 642 N N . ALA A 1 85 ? 9.046 -4.918 -13.995 1.00 91.19 85 ALA A N 1
ATOM 643 C CA . ALA A 1 85 ? 9.912 -5.533 -12.993 1.00 91.19 85 ALA A CA 1
ATOM 644 C C . ALA A 1 85 ? 10.833 -4.524 -12.286 1.00 91.19 85 ALA A C 1
ATOM 646 O O . ALA A 1 85 ? 11.214 -4.746 -11.138 1.00 91.19 85 ALA A O 1
ATOM 647 N N . VAL A 1 86 ? 11.205 -3.423 -12.949 1.00 92.50 86 VAL A N 1
ATOM 648 C CA . VAL A 1 86 ? 12.088 -2.399 -12.371 1.00 92.50 86 VAL A CA 1
ATOM 649 C C . VAL A 1 86 ? 11.343 -1.665 -11.264 1.00 92.50 86 VAL A C 1
ATOM 651 O O . VAL A 1 86 ? 11.838 -1.582 -10.137 1.00 92.50 86 VAL A O 1
ATOM 654 N N . THR A 1 87 ? 10.122 -1.220 -11.555 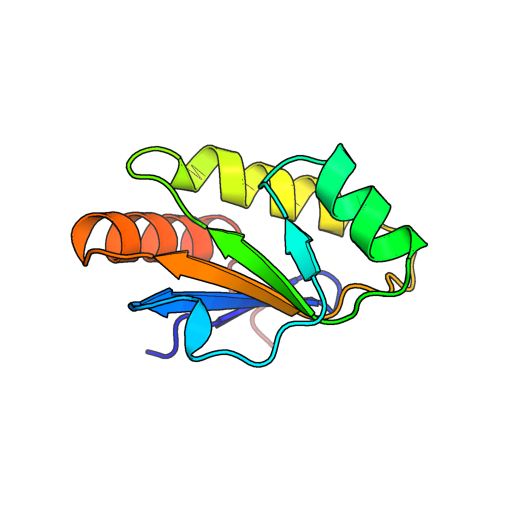1.00 92.44 87 THR A N 1
ATOM 655 C CA . THR A 1 87 ? 9.226 -0.609 -10.577 1.00 92.44 87 THR A CA 1
ATOM 656 C C . THR A 1 87 ? 8.892 -1.603 -9.465 1.00 92.44 87 THR A C 1
ATOM 658 O O . THR A 1 87 ? 9.011 -1.255 -8.291 1.00 92.44 87 THR A O 1
ATOM 661 N N . TYR A 1 88 ? 8.582 -2.863 -9.796 1.00 93.50 88 TYR A N 1
ATOM 662 C CA . TYR A 1 88 ? 8.349 -3.908 -8.792 1.00 93.50 88 TYR A CA 1
ATOM 663 C C . TYR A 1 88 ? 9.505 -4.053 -7.801 1.00 93.50 88 TYR A C 1
ATOM 665 O O . TYR A 1 88 ? 9.295 -4.007 -6.589 1.00 93.50 88 TYR A O 1
ATOM 673 N N . ASN A 1 89 ? 10.735 -4.168 -8.300 1.00 92.69 89 ASN A N 1
ATOM 674 C CA . ASN A 1 89 ? 11.912 -4.332 -7.452 1.00 92.69 89 ASN A CA 1
ATOM 675 C C . ASN A 1 89 ? 12.185 -3.093 -6.586 1.00 92.69 89 ASN A C 1
ATOM 677 O O . ASN A 1 89 ? 12.609 -3.232 -5.437 1.00 92.69 89 ASN A O 1
ATOM 681 N N . ALA A 1 90 ? 11.917 -1.888 -7.103 1.00 93.31 90 ALA A N 1
ATOM 682 C CA . ALA A 1 90 ? 12.028 -0.656 -6.325 1.00 93.31 90 ALA A CA 1
ATOM 683 C C . ALA A 1 90 ? 11.031 -0.638 -5.155 1.00 93.31 90 ALA A C 1
ATOM 685 O O . ALA A 1 90 ? 11.438 -0.429 -4.013 1.00 93.31 90 ALA A O 1
ATOM 686 N N . TYR A 1 91 ? 9.756 -0.944 -5.418 1.00 94.88 91 TYR A N 1
ATOM 687 C CA . TYR A 1 91 ? 8.741 -1.062 -4.369 1.00 94.88 91 TYR A CA 1
ATOM 688 C C . TYR A 1 91 ? 9.063 -2.180 -3.382 1.00 94.88 91 TYR A C 1
ATOM 690 O O . TYR A 1 91 ? 8.883 -1.988 -2.187 1.00 94.88 91 TYR A O 1
ATOM 698 N N . GLN A 1 92 ? 9.562 -3.330 -3.838 1.00 93.75 92 GLN A N 1
ATOM 699 C CA . GLN A 1 92 ? 9.897 -4.446 -2.951 1.00 93.75 92 GLN A CA 1
ATOM 700 C C . GLN A 1 92 ? 11.002 -4.075 -1.964 1.00 93.75 92 GLN A C 1
ATOM 702 O O . GLN A 1 92 ? 10.870 -4.328 -0.765 1.00 93.75 92 GLN A O 1
ATOM 707 N N . ARG A 1 93 ? 12.076 -3.453 -2.456 1.00 92.88 93 ARG A N 1
ATOM 708 C CA . ARG A 1 93 ? 13.174 -2.976 -1.614 1.00 92.88 93 ARG A CA 1
ATOM 709 C C . ARG A 1 93 ? 12.669 -1.977 -0.572 1.00 92.88 93 ARG A C 1
ATOM 711 O O . ARG A 1 93 ? 12.947 -2.139 0.615 1.00 92.88 93 ARG A O 1
ATOM 718 N N . ASP A 1 94 ? 11.917 -0.972 -1.009 1.00 93.94 94 ASP A N 1
ATOM 719 C CA . ASP A 1 94 ? 11.459 0.109 -0.136 1.00 93.94 94 ASP A CA 1
ATOM 720 C C . ASP A 1 94 ? 10.400 -0.395 0.863 1.00 93.94 94 ASP A C 1
ATOM 722 O O . ASP A 1 94 ? 10.433 -0.022 2.036 1.00 93.94 94 ASP A O 1
ATOM 726 N N . LEU A 1 95 ? 9.525 -1.320 0.448 1.00 93.75 95 LEU A N 1
ATOM 727 C CA . LEU A 1 95 ? 8.535 -1.978 1.307 1.00 93.75 95 LEU A CA 1
ATOM 728 C C . LEU A 1 95 ? 9.228 -2.707 2.458 1.00 93.75 95 LEU A C 1
ATOM 730 O O . LEU A 1 95 ? 8.862 -2.532 3.616 1.00 93.75 95 LEU A O 1
ATOM 734 N N . PHE A 1 96 ? 10.254 -3.500 2.154 1.00 90.62 96 PHE A N 1
ATOM 735 C CA . PHE A 1 96 ? 10.988 -4.245 3.172 1.00 90.62 96 PHE A CA 1
ATOM 736 C C . PHE A 1 96 ? 11.828 -3.353 4.085 1.00 90.62 96 PHE A C 1
ATOM 738 O O . PHE A 1 96 ? 12.018 -3.705 5.246 1.00 90.62 96 PHE A O 1
ATOM 745 N N . SER A 1 97 ? 12.284 -2.199 3.594 1.00 90.69 97 SER A N 1
ATOM 746 C CA . SER A 1 97 ? 12.992 -1.215 4.413 1.00 90.69 97 SER A CA 1
ATOM 747 C C . SER A 1 97 ? 12.058 -0.429 5.339 1.00 90.69 97 SER A C 1
ATOM 749 O O . SER A 1 97 ? 12.438 -0.118 6.465 1.00 90.69 97 SER A O 1
ATOM 751 N N . LEU A 1 98 ? 10.865 -0.052 4.872 1.00 91.38 98 LEU A N 1
ATOM 752 C CA . LEU A 1 98 ? 9.932 0.800 5.620 1.00 91.38 98 LEU A CA 1
ATOM 753 C C . LEU A 1 98 ? 9.041 0.014 6.582 1.00 91.38 98 LEU A C 1
ATOM 755 O O . LEU A 1 98 ? 8.621 0.564 7.608 1.00 91.38 98 LEU A O 1
ATOM 759 N N . PHE A 1 99 ? 8.773 -1.244 6.245 1.00 90.44 99 PHE A N 1
ATOM 760 C CA . PHE A 1 99 ? 7.959 -2.185 7.002 1.00 90.44 99 PHE A CA 1
ATOM 761 C C . PHE A 1 99 ? 8.796 -3.450 7.246 1.00 90.44 99 PHE A C 1
ATOM 763 O O . PHE A 1 99 ? 8.613 -4.453 6.547 1.00 90.44 99 PHE A O 1
ATOM 770 N N . PRO A 1 100 ? 9.779 -3.400 8.163 1.00 82.12 100 PRO A N 1
ATOM 771 C CA . PRO A 1 100 ? 10.487 -4.605 8.578 1.00 82.12 100 PRO A CA 1
ATOM 772 C C . PRO A 1 100 ? 9.488 -5.597 9.185 1.00 82.12 100 PRO A C 1
ATOM 774 O O . PRO A 1 100 ? 8.462 -5.182 9.730 1.00 82.12 100 PRO A O 1
ATOM 777 N N . ASP A 1 101 ? 9.766 -6.897 9.067 1.00 73.12 101 ASP A N 1
ATOM 778 C CA . ASP A 1 101 ? 8.988 -7.871 9.833 1.00 73.12 101 ASP A CA 1
ATOM 779 C C . ASP A 1 101 ? 9.190 -7.565 11.319 1.00 73.12 101 ASP A C 1
ATOM 781 O O . ASP A 1 101 ? 10.314 -7.332 11.766 1.00 73.12 101 ASP A O 1
ATOM 785 N N . GLU A 1 102 ? 8.097 -7.517 12.074 1.00 63.00 102 GLU A N 1
ATOM 786 C CA . GLU A 1 102 ? 8.198 -7.577 13.525 1.00 63.00 102 GLU A CA 1
ATOM 787 C C . GLU A 1 102 ? 8.667 -8.999 13.840 1.00 63.00 102 GLU A C 1
ATOM 789 O O . GLU A 1 102 ? 7.908 -9.951 13.642 1.00 63.00 102 GLU A O 1
ATOM 794 N N . ASP A 1 103 ? 9.940 -9.147 14.221 1.00 47.75 103 ASP A N 1
ATOM 795 C CA . ASP A 1 103 ? 10.472 -10.404 14.746 1.00 47.75 103 A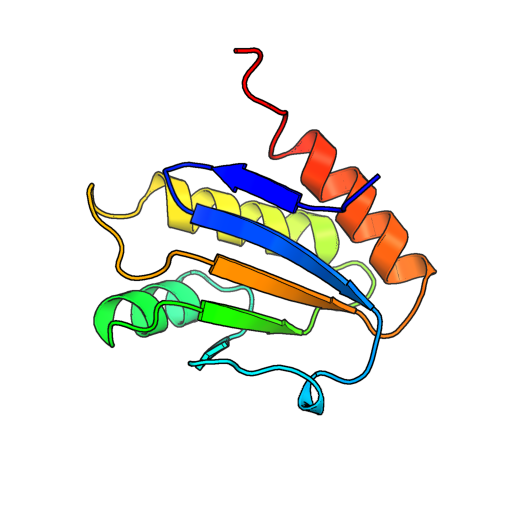SP A CA 1
ATOM 796 C C . ASP A 1 103 ? 9.533 -10.859 15.874 1.00 47.75 103 ASP A C 1
ATOM 798 O O . ASP A 1 103 ? 9.406 -10.190 16.903 1.00 47.75 103 ASP A O 1
ATOM 802 N N . HIS A 1 104 ? 8.802 -11.945 15.621 1.00 40.97 104 HIS A N 1
ATOM 803 C CA . HIS A 1 104 ? 7.971 -12.619 16.614 1.00 40.97 104 HIS A CA 1
ATOM 804 C C . HIS A 1 104 ? 8.843 -13.343 17.639 1.00 40.97 104 HIS A C 1
ATOM 806 O O . HIS A 1 104 ? 9.767 -14.073 17.209 1.00 40.97 104 HIS A O 1
#

Foldseek 3Di:
DFLWFDDLQAIEHEDEADPVVDDFPEEAELALVRQVVCQVVLGAEYEYEFDVPCQQVSVVSVNVNSVPDDNDTSHRYYYYYYHDDNSVVSNSVNSCVVGPHPPD

pLDDT: mean 87.48, std 11.24, range [40.97, 96.38]

Sequence (104 aa):
MLGIRRYHGASIDLWQGDSRSFVRDYTARATLASLAEADQLGHRHVVIEGESGGASEALATVKAFLTSSRPTPAVKRITFVLTDAVTYNAYQRDLFSLFPDEDH